Protein AF-A0A958YLU1-F1 (afdb_monomer_lite)

Foldseek 3Di:
DVVVVVVVVVVVVVPPPQPWDWDADDPPAPFHQKIWTWGWDCDPDPPFTKIKIKIACVVGPQQQQKKKKKWKFAFADPVVFVPGDTPDHIDIDID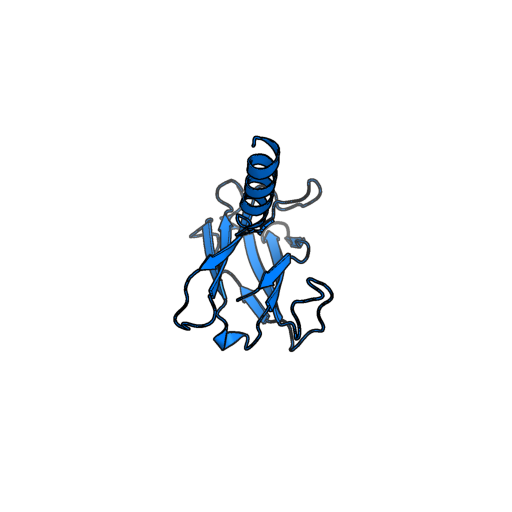PTSNVPNIDIDIGDCVVRVHFKIKMKMWMARNVVRGIDITDIGIDGRD

Structure (mmCIF, N/CA/C/O backbone):
data_AF-A0A958YLU1-F1
#
_entry.id   AF-A0A958YLU1-F1
#
loop_
_atom_site.group_PDB
_atom_site.id
_atom_site.type_symbol
_atom_site.label_atom_id
_atom_site.label_alt_id
_atom_site.label_comp_id
_atom_site.label_asym_id
_atom_site.label_entity_id
_atom_site.label_seq_id
_atom_site.pdbx_PDB_ins_code
_atom_site.Cartn_x
_atom_site.Cartn_y
_atom_site.Cartn_z
_atom_site.occupancy
_atom_site.B_iso_or_equiv
_atom_site.auth_seq_id
_atom_site.auth_comp_id
_atom_site.auth_asym_id
_atom_site.auth_atom_id
_atom_site.pdbx_PDB_model_num
ATOM 1 N N . MET A 1 1 ? 47.483 8.815 3.649 1.00 51.22 1 MET A N 1
ATOM 2 C CA . MET A 1 1 ? 46.650 7.652 3.250 1.00 51.22 1 MET A CA 1
ATOM 3 C C . MET A 1 1 ? 45.226 7.677 3.827 1.00 51.22 1 MET A C 1
ATOM 5 O O . MET A 1 1 ? 44.342 7.120 3.197 1.00 51.22 1 MET A O 1
ATOM 9 N N . ILE A 1 2 ? 44.956 8.412 4.916 1.00 52.53 2 ILE A N 1
ATOM 10 C CA . ILE A 1 2 ? 43.616 8.565 5.535 1.00 52.53 2 ILE A CA 1
ATOM 11 C C . ILE A 1 2 ? 42.549 9.236 4.640 1.00 52.53 2 ILE A C 1
ATOM 13 O O . ILE A 1 2 ? 41.385 8.853 4.686 1.00 52.53 2 ILE A O 1
ATOM 17 N N . LYS A 1 3 ? 42.924 10.175 3.756 1.00 46.56 3 LYS A N 1
ATOM 18 C CA . LYS A 1 3 ? 41.960 10.883 2.884 1.00 46.56 3 LYS A CA 1
ATOM 19 C C . LYS A 1 3 ? 41.276 9.992 1.833 1.00 46.56 3 LYS A C 1
ATOM 21 O O . LYS A 1 3 ? 40.173 10.309 1.411 1.00 46.56 3 LYS A O 1
ATOM 26 N N . LYS A 1 4 ? 41.904 8.881 1.422 1.00 50.41 4 LYS A N 1
ATOM 27 C CA . LYS A 1 4 ? 41.316 7.943 0.445 1.00 50.41 4 LYS A CA 1
ATOM 28 C C . LYS A 1 4 ? 40.305 6.982 1.087 1.00 50.41 4 LYS A C 1
ATOM 30 O O . LYS A 1 4 ? 39.404 6.518 0.402 1.00 50.41 4 LYS A O 1
ATOM 35 N N . LEU A 1 5 ? 40.422 6.736 2.396 1.00 52.97 5 LEU A N 1
ATOM 36 C CA . LEU A 1 5 ? 39.511 5.864 3.143 1.00 52.97 5 LEU A CA 1
ATOM 37 C C . LEU A 1 5 ? 38.150 6.539 3.390 1.00 52.97 5 LEU A C 1
ATOM 39 O O . LEU A 1 5 ? 37.112 5.893 3.309 1.00 52.97 5 LEU A O 1
ATOM 43 N N . LEU A 1 6 ? 38.153 7.860 3.605 1.00 53.16 6 LEU A N 1
ATOM 44 C CA . LEU A 1 6 ? 36.938 8.662 3.794 1.00 53.16 6 LEU A CA 1
ATOM 45 C C . LEU A 1 6 ? 36.055 8.715 2.537 1.00 53.16 6 LEU A C 1
ATOM 47 O O . LEU A 1 6 ? 34.835 8.740 2.647 1.00 53.16 6 LEU A O 1
ATOM 51 N N . PHE A 1 7 ? 36.656 8.669 1.344 1.00 52.72 7 PHE A N 1
ATOM 52 C CA . PHE A 1 7 ? 35.914 8.712 0.079 1.00 52.72 7 PHE A CA 1
ATOM 53 C C . PHE A 1 7 ? 35.180 7.393 -0.224 1.00 52.72 7 PHE A C 1
ATOM 55 O O . PHE A 1 7 ? 34.090 7.406 -0.786 1.00 52.72 7 PHE A O 1
ATOM 62 N N . LEU A 1 8 ? 35.737 6.253 0.203 1.00 54.19 8 LEU A N 1
ATOM 63 C CA . LEU A 1 8 ? 35.103 4.934 0.065 1.00 54.19 8 LEU A CA 1
ATOM 64 C C . LEU A 1 8 ? 33.916 4.742 1.022 1.00 54.19 8 LEU A C 1
ATOM 66 O O . LEU A 1 8 ? 32.954 4.061 0.676 1.00 54.19 8 LEU A O 1
ATOM 70 N N . LEU A 1 9 ? 33.947 5.386 2.192 1.00 52.59 9 LEU A N 1
ATOM 71 C CA . LEU A 1 9 ? 32.883 5.292 3.197 1.00 52.59 9 LEU A CA 1
ATOM 72 C C . LEU A 1 9 ? 31.621 6.079 2.795 1.00 52.59 9 LEU A C 1
ATOM 74 O O . LEU A 1 9 ? 30.510 5.630 3.060 1.00 52.59 9 LEU A O 1
ATOM 78 N N . VAL A 1 10 ? 31.779 7.200 2.081 1.00 55.44 10 VAL A N 1
ATOM 79 C CA . VAL A 1 10 ? 30.648 7.985 1.545 1.00 55.44 10 VAL A CA 1
ATOM 80 C C . VAL A 1 10 ? 29.950 7.252 0.395 1.00 55.44 10 VAL A C 1
ATOM 82 O O . VAL A 1 10 ? 28.728 7.280 0.305 1.00 55.44 10 VAL A O 1
ATOM 85 N N . ILE A 1 11 ? 30.702 6.536 -0.448 1.00 54.06 11 ILE A N 1
ATOM 86 C CA . ILE A 1 11 ? 30.127 5.767 -1.561 1.00 54.06 11 ILE A CA 1
ATOM 87 C C . ILE A 1 11 ? 29.330 4.563 -1.034 1.00 54.06 11 ILE A C 1
ATOM 89 O O . ILE A 1 11 ? 28.267 4.269 -1.568 1.00 54.06 11 ILE A O 1
ATOM 93 N N . ALA A 1 12 ? 29.776 3.911 0.046 1.00 50.69 12 ALA A N 1
ATOM 94 C CA . ALA A 1 12 ? 29.062 2.777 0.641 1.00 50.69 12 ALA A CA 1
ATOM 95 C C . ALA A 1 12 ? 27.719 3.164 1.297 1.00 50.69 12 ALA A C 1
ATOM 97 O O . ALA A 1 12 ? 26.786 2.365 1.276 1.00 50.69 12 ALA A O 1
ATOM 98 N N . PHE A 1 13 ? 27.582 4.389 1.821 1.00 47.97 13 PHE A N 1
ATOM 99 C CA . PHE A 1 13 ? 26.335 4.856 2.448 1.00 47.97 13 PHE A CA 1
ATOM 100 C C . PHE A 1 13 ? 25.243 5.242 1.429 1.00 47.97 13 PHE A C 1
ATOM 102 O O . PHE A 1 13 ? 24.081 5.400 1.794 1.00 47.97 13 PHE A O 1
ATOM 109 N N . CYS A 1 14 ? 25.590 5.366 0.143 1.00 44.16 14 CYS A N 1
ATOM 110 C CA . CYS A 1 14 ? 24.637 5.682 -0.926 1.00 44.16 14 CYS A CA 1
ATOM 111 C C . CYS A 1 14 ? 23.946 4.451 -1.542 1.00 44.16 14 CYS A C 1
ATOM 113 O O . CYS A 1 14 ? 23.018 4.636 -2.324 1.00 44.16 14 CYS A O 1
ATOM 115 N N . TYR A 1 15 ? 24.364 3.221 -1.211 1.00 40.38 15 TYR A N 1
ATOM 116 C CA . TYR A 1 15 ? 23.828 1.992 -1.825 1.00 40.38 15 TYR A CA 1
ATOM 117 C C . TYR A 1 15 ? 22.914 1.154 -0.913 1.00 40.38 15 TYR A C 1
ATOM 119 O O . TYR A 1 15 ? 22.416 0.120 -1.348 1.00 40.38 15 TYR A O 1
ATOM 127 N N . SER A 1 16 ? 22.644 1.578 0.326 1.00 37.16 16 SER A N 1
ATOM 128 C CA . SER A 1 16 ? 21.757 0.862 1.264 1.00 37.16 16 SER A CA 1
ATOM 129 C C . SER A 1 16 ? 20.340 1.442 1.337 1.00 37.16 16 SER A C 1
ATOM 131 O O . SER A 1 16 ? 19.713 1.448 2.392 1.00 37.16 16 SER A O 1
ATOM 133 N N . SER A 1 17 ? 19.821 1.942 0.219 1.00 39.62 17 SER A N 1
ATOM 134 C CA . SER A 1 17 ? 18.449 2.430 0.074 1.00 39.62 17 SER A CA 1
ATOM 135 C C . SER A 1 17 ? 17.589 1.423 -0.694 1.00 39.62 17 SER A C 1
ATOM 137 O O . SER A 1 17 ? 16.978 1.748 -1.709 1.00 39.62 17 SER A O 1
ATOM 139 N N . ALA A 1 18 ? 17.465 0.201 -0.166 1.00 41.38 18 ALA A N 1
ATOM 140 C CA . ALA A 1 18 ? 16.221 -0.547 -0.347 1.00 41.38 18 ALA A CA 1
ATOM 141 C C . ALA A 1 18 ? 15.147 0.205 0.460 1.00 41.38 18 ALA A C 1
ATOM 143 O O . ALA A 1 18 ? 14.865 -0.122 1.609 1.00 41.38 18 ALA A O 1
ATOM 144 N N . LEU A 1 19 ? 14.692 1.336 -0.090 1.00 54.94 19 LEU A N 1
ATOM 145 C CA . LEU A 1 19 ? 13.805 2.299 0.557 1.00 54.94 19 LEU A CA 1
ATOM 146 C C . LEU A 1 19 ? 12.425 1.674 0.684 1.00 54.94 19 LEU A C 1
ATOM 148 O O . LEU A 1 19 ? 11.563 1.860 -0.174 1.00 54.94 19 LEU A O 1
ATOM 152 N N . SER A 1 20 ? 12.237 0.931 1.766 1.00 60.53 20 SER A N 1
ATOM 153 C CA . SER A 1 20 ? 10.905 0.603 2.227 1.00 60.53 20 SER A CA 1
ATOM 154 C C . SER A 1 20 ? 10.183 1.904 2.565 1.00 60.53 20 SER A C 1
ATOM 156 O O . SER A 1 20 ? 10.693 2.722 3.336 1.00 60.53 20 SER A O 1
ATOM 158 N N . GLN A 1 21 ? 9.045 2.152 1.920 1.00 76.06 21 GLN A N 1
ATOM 159 C CA . GLN A 1 21 ? 8.269 3.376 2.124 1.00 76.06 21 GLN A CA 1
ATOM 160 C C . GLN A 1 21 ? 7.177 3.104 3.143 1.00 76.06 21 GLN A C 1
ATOM 162 O O . GLN A 1 21 ? 6.152 2.510 2.810 1.00 76.06 21 GLN A O 1
ATOM 167 N N . THR A 1 22 ? 7.420 3.534 4.379 1.00 87.12 22 THR A N 1
ATOM 168 C CA . THR A 1 22 ? 6.464 3.416 5.477 1.00 87.12 22 THR A CA 1
ATOM 169 C C . THR A 1 22 ? 5.511 4.611 5.487 1.00 87.12 22 THR A C 1
ATOM 171 O O . THR A 1 22 ? 5.940 5.761 5.552 1.00 87.12 22 THR A O 1
ATOM 174 N N . VAL A 1 23 ? 4.211 4.336 5.477 1.00 89.69 23 VAL A N 1
ATOM 175 C CA . VAL A 1 23 ? 3.133 5.316 5.618 1.00 89.69 23 VAL A CA 1
ATOM 176 C C . VAL A 1 23 ? 2.442 5.096 6.958 1.00 89.69 23 VAL A C 1
ATOM 178 O O . VAL A 1 23 ? 1.992 3.990 7.265 1.00 89.69 23 VAL A O 1
ATOM 181 N N . THR A 1 24 ? 2.325 6.169 7.733 1.00 88.62 24 THR A N 1
ATOM 182 C CA . THR A 1 24 ? 1.606 6.221 9.013 1.00 88.62 24 THR A CA 1
ATOM 183 C C . THR A 1 24 ? 0.524 7.302 8.958 1.00 88.62 24 THR A C 1
ATOM 185 O O . THR A 1 24 ? 0.676 8.253 8.189 1.00 88.62 24 THR A O 1
ATOM 188 N N . PRO A 1 25 ? -0.547 7.205 9.763 1.00 87.75 25 PRO A N 1
ATOM 189 C CA . PRO A 1 25 ? -1.602 8.214 9.793 1.00 87.75 25 PRO A CA 1
ATOM 190 C C . PRO A 1 25 ? -1.085 9.594 10.199 1.00 87.75 25 PRO A C 1
ATOM 192 O O . PRO A 1 25 ? -0.221 9.730 11.069 1.00 87.75 25 PRO A O 1
ATOM 195 N N . ASN A 1 26 ? -1.692 10.630 9.629 1.00 88.25 26 ASN A N 1
ATOM 196 C CA . ASN A 1 26 ? -1.565 11.995 10.115 1.00 88.25 26 ASN A CA 1
ATOM 197 C C . ASN A 1 26 ? -2.385 12.174 11.394 1.00 88.25 26 ASN A C 1
ATOM 199 O O . ASN A 1 26 ? -3.423 11.547 11.576 1.00 88.25 26 ASN A O 1
ATOM 203 N N . LYS A 1 27 ? -1.992 13.111 12.264 1.00 84.62 27 LYS A N 1
ATOM 204 C CA . LYS A 1 27 ? -2.699 13.379 13.534 1.00 84.62 27 LYS A CA 1
ATOM 205 C C . LYS A 1 27 ? -4.191 13.719 13.362 1.00 84.62 27 LYS A C 1
ATOM 207 O O . LYS A 1 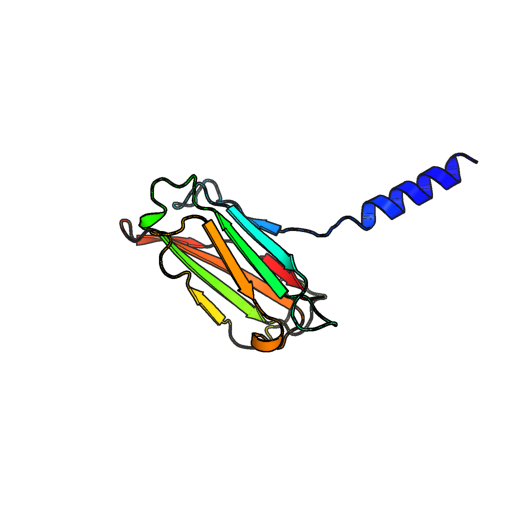27 ? -4.975 13.486 14.275 1.00 84.62 27 LYS A O 1
ATOM 212 N N . ASN A 1 28 ? -4.563 14.283 12.213 1.00 87.00 28 ASN A N 1
ATOM 213 C CA . ASN A 1 28 ? -5.934 14.701 11.910 1.00 87.00 28 ASN A CA 1
ATOM 214 C C . ASN A 1 28 ? -6.766 13.609 11.219 1.00 87.00 28 ASN A C 1
ATOM 216 O O . ASN A 1 28 ? -7.956 13.815 10.991 1.00 87.00 28 ASN A O 1
ATOM 220 N N . ASP A 1 29 ? -6.164 12.467 10.883 1.00 90.88 29 ASP A N 1
ATOM 221 C CA . ASP A 1 29 ? -6.886 11.357 10.274 1.00 90.88 29 ASP A CA 1
ATOM 222 C C . ASP A 1 29 ? -7.838 10.729 11.297 1.00 90.88 29 ASP A C 1
ATOM 224 O O . ASP A 1 29 ? -7.536 10.620 12.485 1.00 90.88 29 ASP A O 1
ATOM 228 N N . CYS A 1 30 ? -9.010 10.285 10.866 1.00 90.88 30 CYS A N 1
ATOM 229 C CA . CYS A 1 30 ? -9.928 9.617 11.785 1.00 90.88 30 CYS A CA 1
ATOM 230 C C . CYS A 1 30 ? -9.608 8.136 11.988 1.00 90.88 30 CYS A C 1
ATOM 232 O O . CYS A 1 30 ? -9.966 7.563 13.019 1.00 90.88 30 CYS A O 1
ATOM 234 N N . VAL A 1 31 ? -8.934 7.505 11.026 1.00 92.00 31 VAL A N 1
ATOM 235 C CA . VAL A 1 31 ? -8.378 6.168 11.199 1.00 92.00 31 VAL A CA 1
ATOM 236 C C . VAL A 1 31 ? -6.923 6.316 11.628 1.00 92.00 31 VAL A C 1
ATOM 238 O O . VAL A 1 31 ? -6.079 6.754 10.858 1.00 92.00 31 VAL A O 1
ATOM 241 N N . GLN A 1 32 ? -6.643 5.959 12.877 1.00 93.56 32 GLN A N 1
ATOM 242 C CA . GLN A 1 32 ? -5.314 6.035 13.489 1.00 93.56 32 GLN A CA 1
ATOM 243 C C . GLN A 1 32 ? -4.672 4.645 13.610 1.00 93.56 32 GLN A C 1
ATOM 245 O O . GLN A 1 32 ? -5.302 3.637 13.302 1.00 93.56 32 GLN A O 1
ATOM 250 N N . ASN A 1 33 ? -3.437 4.578 14.108 1.00 93.31 33 ASN A N 1
ATOM 251 C CA . ASN A 1 33 ? -2.760 3.332 14.498 1.00 93.31 33 ASN A CA 1
ATOM 252 C C . ASN A 1 33 ? -2.693 2.260 13.398 1.00 93.31 33 ASN A C 1
ATOM 254 O O . ASN A 1 33 ? -2.999 1.093 13.648 1.00 93.31 33 ASN A O 1
ATOM 258 N N . PHE A 1 34 ? -2.294 2.658 12.194 1.00 94.38 34 PHE A N 1
ATOM 259 C CA . PHE A 1 34 ? -1.970 1.730 11.119 1.00 94.38 34 PHE A CA 1
ATOM 260 C C . PHE A 1 34 ? -0.582 2.020 10.559 1.00 94.38 34 PHE A C 1
ATOM 262 O O . PHE A 1 34 ? -0.086 3.145 10.660 1.00 94.38 34 PHE A O 1
ATOM 269 N N . THR A 1 35 ? 0.001 1.013 9.924 1.00 96.06 35 THR A N 1
ATOM 270 C CA . THR A 1 35 ? 1.234 1.142 9.153 1.00 96.06 35 THR A CA 1
ATOM 271 C C . THR A 1 35 ? 1.029 0.484 7.799 1.00 96.06 35 THR A C 1
ATOM 273 O O . THR A 1 35 ? 0.497 -0.622 7.721 1.00 96.06 35 THR A O 1
ATOM 276 N N . LEU A 1 36 ? 1.447 1.156 6.730 1.00 96.19 36 LEU A N 1
ATOM 277 C CA . LEU A 1 36 ? 1.545 0.568 5.395 1.00 96.19 36 LEU A CA 1
ATOM 278 C C . LEU A 1 36 ? 2.993 0.647 4.940 1.00 96.19 36 LEU A C 1
ATOM 280 O O . LEU A 1 36 ? 3.657 1.643 5.207 1.00 96.19 36 LEU A O 1
ATOM 284 N N . GLU A 1 37 ? 3.481 -0.368 4.247 1.00 95.81 37 GLU A N 1
ATOM 285 C CA . GLU A 1 37 ? 4.880 -0.426 3.840 1.00 95.81 37 GLU A CA 1
ATOM 286 C C . GLU A 1 37 ? 5.018 -1.083 2.472 1.00 95.81 37 GLU A C 1
ATOM 288 O O . GLU A 1 37 ? 4.583 -2.216 2.281 1.00 95.81 37 GLU A O 1
ATOM 293 N N . ALA A 1 38 ? 5.620 -0.374 1.515 1.00 94.56 38 ALA A N 1
ATOM 294 C CA . ALA A 1 38 ? 5.946 -0.943 0.212 1.00 94.56 38 ALA A CA 1
ATOM 295 C C . ALA A 1 38 ? 7.388 -1.448 0.186 1.00 94.56 38 ALA A C 1
ATOM 297 O O . ALA A 1 38 ? 8.314 -0.689 0.466 1.00 94.56 38 ALA A O 1
ATOM 298 N N . SER A 1 39 ? 7.568 -2.699 -0.229 1.00 92.62 39 SER A N 1
ATOM 299 C CA . SER A 1 39 ? 8.870 -3.344 -0.400 1.00 92.62 39 SER A CA 1
ATOM 300 C C . SER A 1 39 ? 8.952 -4.079 -1.738 1.00 92.62 39 SER A C 1
ATOM 302 O O . SER A 1 39 ? 7.934 -4.386 -2.364 1.00 92.62 39 SER A O 1
ATOM 304 N N . LEU A 1 40 ? 10.178 -4.346 -2.185 1.00 91.25 40 LEU A N 1
ATOM 305 C CA . LEU A 1 40 ? 10.448 -5.160 -3.366 1.00 91.25 40 LEU A CA 1
ATOM 306 C C . LEU A 1 40 ? 10.790 -6.584 -2.948 1.00 91.25 40 LEU A C 1
ATOM 308 O O . LEU A 1 40 ? 11.582 -6.795 -2.032 1.00 91.25 40 LEU A O 1
ATOM 312 N N . THR A 1 41 ? 10.230 -7.554 -3.660 1.00 88.69 41 THR A N 1
ATOM 313 C CA . THR A 1 41 ? 10.588 -8.966 -3.523 1.00 88.69 41 THR A CA 1
ATOM 314 C C . THR A 1 41 ? 10.944 -9.557 -4.879 1.00 88.69 41 THR A C 1
ATOM 316 O O . THR A 1 41 ? 10.560 -9.031 -5.925 1.00 88.69 41 THR A O 1
ATOM 319 N N . SER A 1 42 ? 11.682 -10.663 -4.881 1.00 85.12 42 SER A N 1
ATOM 320 C CA . SER A 1 42 ? 11.900 -11.434 -6.103 1.00 85.12 42 SER A CA 1
ATOM 321 C C . SER A 1 42 ? 10.567 -12.011 -6.584 1.00 85.12 42 SER A C 1
ATOM 323 O O . SER A 1 42 ? 9.883 -12.695 -5.824 1.00 85.12 42 SER A O 1
ATOM 325 N N . GLY A 1 43 ? 10.201 -11.708 -7.828 1.00 75.69 43 GLY A N 1
ATOM 326 C CA . GLY A 1 43 ? 9.034 -12.281 -8.495 1.00 75.69 43 GLY A CA 1
ATOM 327 C C . GLY A 1 43 ? 9.411 -13.435 -9.423 1.00 75.69 43 GLY A C 1
ATOM 328 O O . GLY A 1 43 ? 10.581 -13.806 -9.540 1.00 75.69 43 GLY A O 1
ATOM 329 N N . ASP A 1 44 ? 8.421 -13.957 -10.144 1.00 76.38 44 ASP A N 1
ATOM 330 C CA . ASP A 1 44 ? 8.627 -15.014 -11.149 1.00 76.38 44 ASP A CA 1
ATOM 331 C C . ASP A 1 44 ? 9.405 -14.512 -12.379 1.00 76.38 44 ASP A C 1
ATOM 333 O O . ASP A 1 44 ? 9.978 -15.292 -13.144 1.00 76.38 44 ASP A O 1
ATOM 337 N N . ASN A 1 45 ? 9.443 -13.192 -12.590 1.00 74.12 45 ASN A N 1
ATOM 338 C CA . ASN A 1 45 ? 10.208 -12.583 -13.666 1.00 74.12 45 ASN A CA 1
ATOM 339 C C . ASN A 1 45 ? 11.668 -12.351 -13.231 1.00 74.12 45 ASN A C 1
ATOM 341 O O . ASN A 1 45 ? 11.921 -11.591 -12.302 1.00 74.12 45 ASN A O 1
ATOM 345 N N . PRO A 1 46 ? 12.669 -12.892 -13.944 1.00 74.12 46 PRO A N 1
ATOM 346 C CA . PRO A 1 46 ? 14.072 -12.731 -13.561 1.00 74.12 46 PRO A CA 1
ATOM 347 C C . PRO A 1 46 ? 14.621 -11.310 -13.778 1.00 74.12 46 PRO A C 1
ATOM 349 O O . PRO A 1 46 ? 15.754 -11.029 -13.395 1.00 74.12 46 PRO A O 1
ATOM 352 N N . ARG A 1 47 ? 13.875 -10.423 -14.453 1.00 78.12 47 ARG A N 1
ATOM 353 C CA . ARG A 1 47 ? 14.322 -9.066 -14.812 1.00 78.12 47 ARG A CA 1
ATOM 354 C C . ARG A 1 47 ? 13.695 -7.960 -13.969 1.00 78.12 47 ARG A C 1
ATOM 356 O O . ARG A 1 47 ? 14.176 -6.834 -14.043 1.00 78.12 47 ARG A O 1
ATOM 363 N N . VAL A 1 48 ? 12.611 -8.249 -13.256 1.00 82.75 48 VAL A N 1
ATOM 364 C CA . VAL A 1 48 ? 11.846 -7.276 -12.465 1.00 82.75 48 VAL A CA 1
ATOM 365 C C . VAL A 1 48 ? 11.285 -7.968 -11.231 1.00 82.75 48 VAL A C 1
ATOM 367 O O . VAL A 1 48 ? 10.869 -9.120 -11.314 1.00 82.75 48 VAL A O 1
ATOM 370 N N . GLY A 1 49 ? 11.294 -7.276 -10.094 1.00 86.38 49 GLY A N 1
ATOM 371 C CA . GLY A 1 49 ? 10.697 -7.795 -8.867 1.00 86.38 49 GLY A CA 1
ATOM 372 C C . GLY A 1 49 ? 9.172 -7.717 -8.885 1.00 86.38 49 GLY A C 1
ATOM 373 O O . GLY A 1 49 ? 8.574 -7.201 -9.829 1.00 86.38 49 GLY A O 1
ATOM 374 N N . ASP A 1 50 ? 8.565 -8.177 -7.796 1.00 90.94 50 ASP A N 1
ATOM 375 C CA . ASP A 1 50 ? 7.188 -7.856 -7.430 1.00 90.94 50 ASP A CA 1
ATOM 376 C C . ASP A 1 50 ? 7.189 -6.809 -6.312 1.00 90.94 50 ASP A C 1
ATOM 378 O O . ASP A 1 50 ? 8.123 -6.732 -5.509 1.00 90.94 50 ASP A O 1
ATOM 382 N N . ILE A 1 51 ? 6.129 -6.003 -6.246 1.00 93.06 51 ILE A N 1
ATOM 383 C CA . ILE A 1 51 ? 5.946 -5.024 -5.172 1.00 93.06 51 ILE A CA 1
ATOM 384 C C . ILE A 1 51 ? 4.999 -5.625 -4.138 1.00 93.06 51 ILE A C 1
ATOM 386 O O . ILE A 1 51 ? 3.890 -6.048 -4.465 1.00 93.06 51 ILE A O 1
ATOM 390 N N . LEU A 1 52 ? 5.422 -5.639 -2.879 1.00 94.19 52 LEU A N 1
ATOM 391 C CA . LEU A 1 52 ? 4.605 -6.043 -1.743 1.00 94.19 52 LEU A CA 1
ATOM 392 C C . LEU A 1 52 ? 4.207 -4.798 -0.960 1.00 94.19 52 LEU A C 1
ATOM 394 O O . LEU A 1 52 ? 5.078 -4.102 -0.445 1.00 94.19 52 LEU A O 1
ATOM 398 N N . ILE A 1 53 ? 2.906 -4.532 -0.853 1.00 95.44 53 ILE A N 1
ATOM 399 C CA . ILE A 1 53 ? 2.381 -3.514 0.059 1.00 95.44 53 ILE A CA 1
ATOM 400 C C . ILE A 1 53 ? 1.858 -4.223 1.305 1.00 95.44 53 ILE A C 1
ATOM 402 O O . ILE A 1 53 ? 0.747 -4.761 1.314 1.00 95.44 53 ILE A O 1
ATOM 406 N N . SER A 1 54 ? 2.681 -4.246 2.345 1.00 95.62 54 SER A N 1
ATOM 407 C CA . SER A 1 54 ? 2.325 -4.754 3.664 1.00 95.62 54 SER A CA 1
ATOM 408 C C . SER A 1 54 ? 1.414 -3.761 4.377 1.00 95.62 54 SER A C 1
ATOM 410 O O . SER A 1 54 ? 1.596 -2.547 4.268 1.00 95.62 54 SER A O 1
ATOM 412 N N . TYR A 1 55 ? 0.438 -4.267 5.119 1.00 95.69 55 TYR A N 1
ATOM 413 C CA . TYR A 1 55 ? -0.441 -3.466 5.959 1.00 95.69 55 TYR A CA 1
ATOM 414 C C . TYR A 1 55 ? -0.538 -4.068 7.359 1.00 95.69 55 TYR A C 1
ATOM 416 O O . TYR A 1 55 ? -0.591 -5.287 7.513 1.00 95.69 55 TYR A O 1
ATOM 424 N N . ASP A 1 56 ? -0.577 -3.204 8.371 1.00 95.44 56 ASP A N 1
ATOM 425 C CA . ASP A 1 56 ? -0.712 -3.576 9.777 1.00 95.44 56 ASP A CA 1
ATOM 426 C C . ASP A 1 56 ? -1.681 -2.625 10.494 1.00 95.44 56 ASP A C 1
ATOM 428 O O . ASP A 1 56 ? -1.423 -1.428 10.633 1.00 95.44 56 ASP A O 1
ATOM 432 N N . PHE A 1 57 ? -2.803 -3.181 10.945 1.00 95.00 57 PHE A N 1
ATOM 433 C CA . PHE A 1 57 ? -3.841 -2.544 11.755 1.00 95.00 57 PHE A CA 1
ATOM 434 C C . PHE A 1 57 ? -3.960 -3.181 13.146 1.00 95.00 57 PHE A C 1
ATOM 436 O O . PHE A 1 57 ? -4.926 -2.901 13.852 1.00 95.00 57 PHE A O 1
ATOM 443 N N . SER A 1 58 ? -3.001 -4.004 13.577 1.00 93.38 58 SER A N 1
ATOM 444 C CA . SER A 1 58 ? -3.051 -4.735 14.856 1.00 93.38 58 SER A CA 1
ATOM 445 C C . SER A 1 58 ? -3.189 -3.829 16.084 1.00 93.38 58 SER A C 1
ATOM 447 O O . SER A 1 58 ? -3.727 -4.221 17.119 1.00 93.38 58 SER A O 1
ATOM 449 N N . LYS A 1 59 ? -2.747 -2.571 15.967 1.00 93.00 59 LYS A N 1
ATOM 450 C CA . LYS A 1 59 ? -2.868 -1.541 17.011 1.00 93.00 59 LYS A CA 1
ATOM 451 C C . LYS A 1 59 ? -4.139 -0.692 16.896 1.00 93.00 59 LYS A C 1
ATOM 453 O O . LYS A 1 59 ? -4.363 0.195 17.724 1.00 93.00 59 LYS A O 1
ATOM 458 N N . ASN A 1 60 ? -4.977 -0.924 15.888 1.00 91.31 60 ASN A N 1
ATOM 459 C CA . ASN A 1 60 ? -6.234 -0.215 15.696 1.00 91.31 60 ASN A CA 1
ATOM 460 C C . ASN A 1 60 ? -7.390 -0.994 16.342 1.00 91.31 60 ASN A C 1
ATOM 462 O O . ASN A 1 60 ? -7.789 -2.058 15.876 1.00 91.31 60 ASN A O 1
ATOM 466 N N . SER A 1 61 ? -7.996 -0.424 17.385 1.00 89.38 61 SER A N 1
ATOM 467 C CA . SER A 1 61 ? -9.115 -1.043 18.115 1.00 89.38 61 SER A CA 1
ATOM 468 C C . SER A 1 61 ? -10.364 -1.297 17.260 1.00 89.38 61 SER A C 1
ATOM 470 O O . SER A 1 61 ? -11.198 -2.126 17.617 1.00 89.38 61 SER A O 1
ATOM 472 N N . ASN A 1 62 ? -10.488 -0.616 16.120 1.00 89.19 62 ASN A N 1
ATOM 473 C CA . ASN A 1 62 ? -11.593 -0.738 15.179 1.00 89.19 62 ASN A CA 1
ATOM 474 C C . ASN A 1 62 ? -11.220 -1.508 13.907 1.00 89.19 62 ASN A C 1
ATOM 476 O O . ASN A 1 62 ? -12.032 -1.511 12.983 1.00 89.19 62 ASN A O 1
ATOM 480 N N . ALA A 1 63 ? -10.051 -2.166 13.843 1.00 89.69 63 ALA A N 1
ATOM 481 C CA . ALA A 1 63 ? -9.537 -2.839 12.641 1.00 89.69 63 ALA A CA 1
ATOM 482 C C . ALA A 1 63 ? -10.589 -3.705 11.929 1.00 89.69 63 ALA A C 1
ATOM 484 O O . ALA A 1 63 ? -10.724 -3.657 10.708 1.00 89.69 63 ALA A O 1
ATOM 485 N N . LYS A 1 64 ? -11.422 -4.417 12.698 1.00 89.56 64 LYS A N 1
ATOM 486 C CA . LYS A 1 64 ? -12.462 -5.302 12.157 1.00 89.56 64 LYS A CA 1
ATOM 487 C C . LYS A 1 64 ? -13.562 -4.603 11.363 1.00 89.56 64 LYS A C 1
ATOM 489 O O . LYS A 1 64 ? -14.244 -5.248 10.574 1.00 89.56 64 LYS A O 1
ATOM 494 N N . ASN A 1 65 ? -13.728 -3.305 11.570 1.00 91.50 65 ASN A N 1
ATOM 495 C CA . ASN A 1 65 ? -14.722 -2.477 10.898 1.00 91.50 65 ASN A CA 1
ATOM 496 C C . ASN A 1 65 ? -14.105 -1.634 9.780 1.00 91.50 65 ASN A C 1
ATOM 498 O O . ASN A 1 65 ? -14.787 -0.780 9.216 1.00 91.50 65 ASN A O 1
ATOM 502 N N . LEU A 1 66 ? -12.819 -1.828 9.481 1.00 93.06 66 LEU A N 1
ATOM 503 C CA . LEU A 1 66 ? -12.126 -1.082 8.446 1.00 93.06 66 LEU A CA 1
ATOM 504 C C . LEU A 1 66 ? -12.187 -1.815 7.107 1.00 93.06 66 LEU A C 1
ATOM 506 O O . LEU A 1 66 ? -12.051 -3.036 7.016 1.00 93.06 66 LEU A O 1
ATOM 510 N N . VAL A 1 67 ? -12.336 -1.034 6.046 1.00 94.00 67 VAL A N 1
ATOM 511 C CA . VAL A 1 67 ? -12.156 -1.473 4.666 1.00 94.00 67 VAL A CA 1
ATOM 512 C C . VAL A 1 67 ? -10.950 -0.745 4.098 1.00 94.00 67 VAL A C 1
ATOM 514 O O . VAL A 1 67 ? -10.961 0.479 4.000 1.00 94.00 67 VAL A O 1
ATOM 517 N N . LEU A 1 68 ? -9.935 -1.506 3.693 1.00 95.69 68 LEU A N 1
ATOM 518 C CA . LEU A 1 68 ? -8.745 -1.001 3.016 1.00 95.69 68 LEU A CA 1
ATOM 519 C C . LEU A 1 68 ? -8.855 -1.241 1.509 1.00 95.69 68 LEU A C 1
ATOM 521 O O . LEU A 1 68 ? -9.157 -2.343 1.051 1.00 95.69 68 LEU A O 1
ATOM 525 N N . THR A 1 69 ? -8.610 -0.194 0.729 1.00 97.06 69 THR A N 1
ATOM 526 C CA . THR A 1 69 ? -8.477 -0.264 -0.727 1.00 97.06 69 THR A CA 1
ATOM 527 C C . THR A 1 69 ? -7.209 0.456 -1.154 1.00 97.06 69 THR A C 1
ATOM 529 O O . THR A 1 69 ? -7.045 1.636 -0.859 1.00 97.06 69 THR A O 1
ATOM 532 N N . PHE A 1 70 ? -6.342 -0.228 -1.891 1.00 97.44 70 PHE A N 1
ATOM 533 C CA . PHE A 1 70 ? -5.214 0.396 -2.567 1.00 97.44 70 PHE A CA 1
ATOM 534 C C . PHE A 1 70 ? -5.639 0.871 -3.950 1.00 97.44 70 PHE A C 1
ATOM 536 O O . PHE A 1 70 ? -6.199 0.104 -4.733 1.00 97.44 70 PHE A O 1
ATOM 543 N N . GLU A 1 71 ? -5.367 2.132 -4.260 1.00 97.88 71 GLU A N 1
ATOM 544 C CA . GLU A 1 71 ? -5.474 2.680 -5.607 1.00 97.88 71 GLU A CA 1
ATOM 545 C C . GLU A 1 71 ? -4.069 2.752 -6.201 1.00 97.88 71 GLU A C 1
ATOM 547 O O . GLU A 1 71 ? -3.193 3.409 -5.642 1.00 97.88 71 GLU A O 1
ATOM 552 N N . VAL A 1 72 ? -3.849 2.057 -7.315 1.00 97.44 72 VAL A N 1
ATOM 553 C CA . VAL A 1 72 ? -2.543 1.906 -7.961 1.00 97.44 72 VAL A CA 1
ATOM 554 C C . VAL A 1 72 ? -2.617 2.476 -9.368 1.00 97.44 72 VAL A C 1
ATOM 556 O O . VAL A 1 72 ? -3.403 2.017 -10.192 1.00 97.44 72 VAL A O 1
ATOM 559 N N . GLN A 1 73 ? -1.769 3.455 -9.657 1.00 97.00 73 GLN A N 1
ATOM 560 C CA . GLN A 1 73 ? -1.694 4.150 -10.934 1.00 97.00 73 GLN A CA 1
ATOM 561 C C . GLN A 1 73 ? -0.379 3.798 -11.649 1.00 97.00 73 GLN A C 1
ATOM 563 O O . GLN A 1 73 ? 0.683 4.291 -11.255 1.00 97.00 73 GLN A O 1
ATOM 568 N N . PRO A 1 74 ? -0.427 2.990 -12.725 1.00 96.06 74 PRO A N 1
ATOM 569 C CA . PRO A 1 74 ? 0.723 2.727 -13.586 1.00 96.06 74 PRO A CA 1
ATOM 570 C C . PRO A 1 74 ? 1.278 3.996 -14.231 1.00 96.06 74 PRO A C 1
ATOM 572 O O . PRO A 1 74 ? 0.509 4.841 -14.707 1.00 96.06 74 PRO A O 1
ATOM 575 N N . LEU A 1 75 ? 2.606 4.107 -14.299 1.00 94.88 75 LEU A N 1
ATOM 576 C CA . LEU A 1 75 ? 3.321 5.256 -14.860 1.00 94.88 75 LEU A CA 1
ATOM 577 C C . LEU A 1 75 ? 4.143 4.854 -16.095 1.00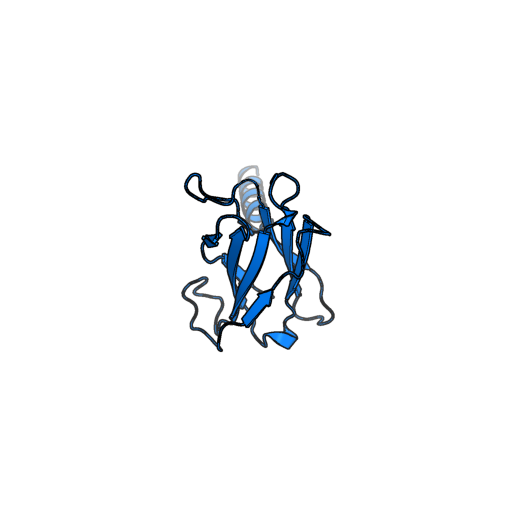 94.88 75 LEU A C 1
ATOM 579 O O . LEU A 1 75 ? 4.622 3.726 -16.216 1.00 94.88 75 LEU A O 1
ATOM 583 N N . ASN A 1 76 ? 4.304 5.784 -17.040 1.00 89.38 76 ASN A N 1
ATOM 584 C CA . ASN A 1 76 ? 5.088 5.560 -18.262 1.00 89.38 76 ASN A CA 1
ATOM 585 C C . ASN A 1 76 ? 6.600 5.661 -18.038 1.00 89.38 76 ASN A C 1
ATOM 587 O O . ASN A 1 76 ? 7.369 5.021 -18.752 1.00 89.38 76 ASN A O 1
ATOM 591 N N . SER A 1 77 ? 7.026 6.490 -17.086 1.00 85.88 77 SER A N 1
ATOM 592 C CA . SER A 1 77 ? 8.434 6.728 -16.781 1.00 85.88 77 SER A CA 1
ATOM 593 C C . SER A 1 77 ? 8.622 6.942 -15.289 1.00 85.88 77 SER A C 1
ATOM 595 O O . SER A 1 77 ? 7.803 7.592 -14.642 1.00 85.88 77 SER A O 1
ATOM 597 N N . CYS A 1 78 ? 9.726 6.409 -14.778 1.00 87.44 78 CYS A N 1
ATOM 598 C CA . CYS A 1 78 ? 10.069 6.417 -13.361 1.00 87.44 78 CYS A CA 1
ATOM 599 C C . CYS A 1 78 ? 10.855 7.669 -12.959 1.00 87.44 78 CYS A C 1
ATOM 601 O O . CYS A 1 78 ? 10.917 8.000 -11.782 1.00 87.44 78 CYS A O 1
ATOM 603 N N . TRP A 1 79 ? 11.422 8.394 -13.931 1.00 82.88 79 TRP A N 1
ATOM 604 C CA . TRP A 1 79 ? 12.292 9.550 -13.679 1.00 82.88 79 TRP A CA 1
ATOM 605 C C . TRP A 1 79 ? 11.589 10.736 -13.023 1.00 82.88 79 TRP A C 1
ATOM 607 O O . TRP A 1 79 ? 12.236 11.495 -12.313 1.00 82.88 79 TRP A O 1
ATOM 617 N N . ASN A 1 80 ? 10.277 10.870 -13.218 1.00 84.50 80 ASN A N 1
ATOM 618 C CA . ASN A 1 80 ? 9.500 11.961 -12.628 1.00 84.50 80 ASN A CA 1
ATOM 619 C C . ASN A 1 80 ? 8.786 11.546 -11.332 1.00 84.50 80 ASN A C 1
ATOM 621 O O . ASN A 1 80 ? 7.941 12.292 -10.850 1.00 84.50 80 ASN A O 1
ATOM 625 N N . GLY A 1 81 ? 9.072 10.360 -10.778 1.00 88.56 81 GLY A N 1
ATOM 626 C CA . GLY A 1 81 ? 8.461 9.900 -9.529 1.00 88.56 81 GLY A CA 1
ATOM 627 C C . GLY A 1 81 ? 6.929 10.000 -9.546 1.00 88.56 81 GLY A C 1
ATOM 628 O O . GLY A 1 81 ? 6.267 9.468 -10.440 1.00 88.56 81 GLY A O 1
ATOM 629 N N . LEU A 1 82 ? 6.366 10.727 -8.575 1.00 90.44 82 LEU A N 1
ATOM 630 C CA . LEU A 1 82 ? 4.921 10.973 -8.442 1.00 90.44 82 LEU A CA 1
ATOM 631 C C . LEU A 1 82 ? 4.302 11.754 -9.618 1.00 90.44 82 LEU A C 1
ATOM 633 O O . LEU A 1 82 ? 3.118 11.557 -9.929 1.00 90.44 82 LEU A O 1
ATOM 637 N N . ASP A 1 83 ? 5.108 12.568 -10.301 1.00 90.25 83 ASP A N 1
ATOM 638 C CA . ASP A 1 83 ? 4.726 13.398 -11.451 1.00 90.25 83 ASP A CA 1
ATOM 639 C C . ASP A 1 83 ? 4.888 12.661 -12.792 1.00 90.25 83 ASP A C 1
ATOM 641 O O . ASP A 1 83 ? 4.758 13.239 -13.876 1.00 90.25 83 ASP A O 1
ATOM 645 N N . GLY A 1 84 ? 5.176 11.357 -12.748 1.00 88.62 84 GLY A N 1
ATOM 646 C CA . GLY A 1 84 ? 5.168 10.502 -13.926 1.00 88.62 84 GLY A CA 1
ATOM 647 C C . GLY A 1 84 ? 3.831 10.570 -14.672 1.00 88.62 84 GLY A C 1
ATOM 648 O O . GLY A 1 84 ? 2.752 10.575 -14.078 1.00 88.62 84 GLY A O 1
ATOM 649 N N . LYS A 1 85 ? 3.889 10.576 -16.010 1.00 92.88 85 LYS A N 1
ATOM 650 C CA . LYS A 1 85 ? 2.681 10.509 -16.843 1.00 92.88 85 LYS A CA 1
ATOM 651 C C . LYS A 1 85 ? 1.990 9.162 -16.637 1.00 92.88 85 LYS A C 1
ATOM 653 O O . LYS A 1 85 ? 2.607 8.117 -16.868 1.00 92.88 85 LYS A O 1
ATOM 658 N N . ASN A 1 86 ? 0.705 9.200 -16.295 1.00 95.00 86 ASN A N 1
ATOM 659 C CA . ASN A 1 86 ? -0.144 8.016 -16.188 1.00 95.00 86 ASN A CA 1
ATOM 660 C C . ASN A 1 86 ? -0.089 7.190 -17.486 1.00 95.00 86 ASN A C 1
ATOM 662 O O . ASN A 1 86 ? -0.206 7.729 -18.591 1.00 95.00 86 ASN A O 1
ATOM 666 N N . ARG A 1 87 ? 0.122 5.880 -17.347 1.00 93.69 87 ARG A N 1
ATOM 667 C CA . ARG A 1 87 ? 0.181 4.923 -18.461 1.00 93.69 87 ARG A CA 1
ATOM 668 C C . ARG A 1 87 ? -1.185 4.357 -18.830 1.00 93.69 87 ARG A C 1
ATOM 670 O O . ARG A 1 87 ? -1.453 4.137 -20.005 1.00 93.69 87 ARG A O 1
ATOM 677 N N . SER A 1 88 ? -2.013 4.107 -17.827 1.00 93.75 88 SER A N 1
ATOM 678 C CA . SER A 1 88 ? -3.349 3.525 -17.955 1.00 93.75 88 SER A CA 1
ATOM 679 C C . SER A 1 88 ? -4.276 4.135 -16.911 1.00 93.75 88 SER A C 1
ATOM 681 O O . SER A 1 88 ? -3.862 5.009 -16.152 1.00 93.75 88 SER A O 1
ATOM 683 N N . GLU A 1 89 ? -5.509 3.652 -16.825 1.00 94.62 89 GLU A N 1
ATOM 684 C CA . GLU A 1 89 ? -6.359 3.923 -15.667 1.00 94.62 89 GLU A CA 1
ATOM 685 C C . GLU A 1 89 ? -5.772 3.311 -14.385 1.00 94.62 89 GLU A C 1
ATOM 687 O O . GLU A 1 89 ? -4.985 2.353 -14.436 1.00 94.62 89 GLU A O 1
ATOM 692 N N . ALA A 1 90 ? -6.154 3.879 -13.239 1.00 95.88 90 ALA A N 1
ATOM 693 C CA . ALA A 1 90 ? -5.794 3.353 -11.932 1.00 95.88 90 ALA A CA 1
ATOM 694 C C . ALA A 1 90 ? -6.586 2.076 -11.617 1.00 95.88 90 ALA A C 1
ATOM 696 O O . ALA A 1 90 ? -7.794 1.996 -11.842 1.00 95.88 90 ALA A O 1
ATOM 697 N N . LYS A 1 91 ? -5.909 1.082 -11.043 1.00 96.38 91 LYS A N 1
ATOM 698 C CA . LYS A 1 91 ? -6.516 -0.164 -10.569 1.00 96.38 91 LYS A CA 1
ATOM 699 C C . LYS A 1 91 ? -6.777 -0.085 -9.070 1.00 96.38 91 LYS A C 1
ATOM 701 O O . LYS A 1 91 ? -6.005 0.527 -8.334 1.00 96.38 91 LYS A O 1
ATOM 706 N N . LYS A 1 92 ? -7.861 -0.715 -8.615 1.00 96.44 92 LYS A N 1
ATOM 707 C CA . LYS A 1 92 ? -8.235 -0.768 -7.197 1.00 96.44 92 LYS A CA 1
ATOM 708 C C . LYS A 1 92 ? -8.102 -2.189 -6.671 1.00 96.44 92 LYS A C 1
ATOM 710 O O . LYS A 1 92 ? -8.736 -3.097 -7.199 1.00 96.44 92 LYS A O 1
ATOM 715 N N . PHE A 1 93 ? -7.329 -2.351 -5.607 1.00 94.88 93 PHE A N 1
ATOM 716 C CA . PHE A 1 93 ? -7.134 -3.618 -4.913 1.00 94.88 93 PHE A CA 1
ATOM 717 C C . PHE A 1 93 ? -7.760 -3.509 -3.529 1.00 94.88 93 PHE A C 1
ATOM 719 O O . PHE A 1 93 ? -7.266 -2.787 -2.662 1.00 94.88 93 PHE A O 1
ATOM 726 N N . LYS A 1 94 ? -8.903 -4.168 -3.344 1.00 93.81 94 LYS A N 1
ATOM 727 C CA . LYS A 1 94 ? -9.631 -4.159 -2.076 1.00 93.81 94 LYS A CA 1
ATOM 728 C C . LYS A 1 94 ? -9.168 -5.330 -1.218 1.00 93.81 94 LYS A C 1
ATOM 730 O O . LYS A 1 94 ? -9.244 -6.474 -1.657 1.00 93.81 94 LYS A O 1
ATOM 735 N N . VAL A 1 95 ? -8.759 -5.047 0.015 1.00 89.94 95 VAL A N 1
ATOM 736 C CA . VAL A 1 95 ? -8.472 -6.088 1.003 1.00 89.94 95 VAL A CA 1
ATOM 737 C C . VAL A 1 95 ? -9.801 -6.598 1.545 1.00 89.94 95 VAL A C 1
ATOM 739 O O . VAL A 1 95 ? -10.555 -5.877 2.208 1.00 89.94 95 VAL A O 1
ATOM 742 N N . ASN A 1 96 ? -10.118 -7.847 1.214 1.00 67.19 96 ASN A N 1
ATOM 743 C CA . ASN A 1 96 ? -11.345 -8.487 1.655 1.00 67.19 96 ASN A CA 1
ATOM 744 C C . ASN A 1 96 ? -11.194 -8.892 3.128 1.00 67.19 96 ASN A C 1
ATOM 746 O O . ASN A 1 96 ? -10.625 -9.929 3.440 1.00 67.19 96 ASN A O 1
ATOM 750 N N . SER A 1 97 ? -11.757 -8.062 4.012 1.00 65.50 97 SER A N 1
ATOM 751 C CA . SER A 1 97 ? -11.993 -8.340 5.434 1.00 65.50 97 SER A CA 1
ATOM 752 C C . SER A 1 97 ? -10.776 -8.234 6.372 1.00 65.50 97 SER A C 1
ATOM 754 O O . SER A 1 97 ? -10.248 -9.239 6.846 1.00 65.50 97 SER A O 1
ATOM 756 N N . LEU A 1 98 ? -10.445 -7.003 6.795 1.00 78.69 98 LEU A N 1
ATOM 757 C CA . LEU A 1 98 ? -9.548 -6.749 7.944 1.00 78.69 98 LEU A CA 1
ATOM 758 C C . LEU A 1 98 ? -10.087 -7.317 9.275 1.00 78.69 98 LEU A C 1
ATOM 760 O O . LEU A 1 98 ? -9.390 -7.336 10.283 1.00 78.69 98 LEU A O 1
ATOM 764 N N . SER A 1 99 ? -11.334 -7.801 9.2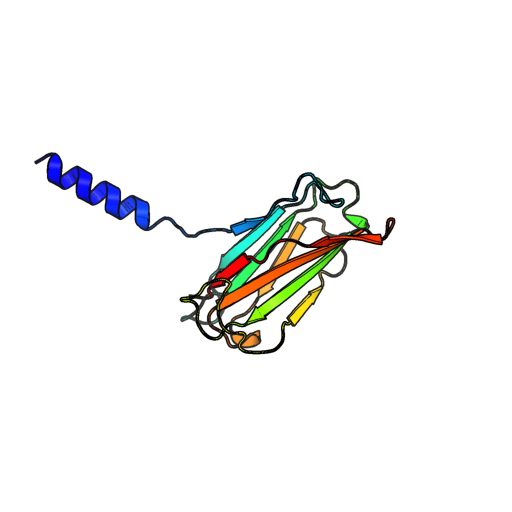98 1.00 66.62 99 SER A N 1
ATOM 765 C CA . SER A 1 99 ? -11.937 -8.443 10.471 1.00 66.62 99 SER A CA 1
ATOM 766 C C . SER A 1 99 ? -11.354 -9.804 10.830 1.00 66.62 99 SER A C 1
ATOM 768 O O . SER A 1 99 ? -11.495 -10.220 11.982 1.00 66.62 99 SER A O 1
ATOM 770 N N . GLN A 1 100 ? -10.715 -10.476 9.869 1.00 66.38 100 GLN A N 1
ATOM 771 C CA . GLN A 1 100 ? -10.106 -11.791 10.061 1.00 66.38 100 GLN A CA 1
ATOM 772 C C . GLN A 1 100 ? -8.587 -11.698 10.198 1.00 66.38 100 GLN A C 1
ATOM 774 O O . GLN A 1 100 ? -8.029 -12.388 11.041 1.00 66.38 100 GLN A O 1
ATOM 779 N N . ASN A 1 101 ? -7.954 -10.812 9.425 1.00 77.88 101 ASN A N 1
ATOM 780 C CA . ASN A 1 101 ? -6.520 -10.551 9.469 1.00 77.88 101 ASN A CA 1
ATOM 781 C C . ASN A 1 101 ? -6.294 -9.033 9.440 1.00 77.88 101 ASN A C 1
ATOM 783 O O . ASN A 1 101 ? -6.460 -8.390 8.403 1.00 77.88 101 ASN A O 1
ATOM 787 N N . ASP A 1 102 ? -5.938 -8.467 10.591 1.00 89.25 102 ASP A N 1
ATOM 788 C CA . ASP A 1 102 ? -5.575 -7.053 10.753 1.00 89.25 102 ASP A CA 1
ATOM 789 C C . ASP A 1 102 ? -4.191 -6.729 10.169 1.00 89.25 102 ASP A C 1
ATOM 791 O O . ASP A 1 102 ? -3.845 -5.561 10.004 1.00 89.25 102 ASP A O 1
ATOM 795 N N . THR A 1 103 ? -3.431 -7.752 9.789 1.00 93.94 103 THR A N 1
ATOM 796 C CA . THR A 1 103 ? -2.166 -7.650 9.063 1.00 93.94 103 THR A CA 1
ATOM 797 C C . THR A 1 103 ? -2.217 -8.436 7.756 1.00 93.94 103 THR A C 1
ATOM 799 O O . THR A 1 103 ? -3.009 -9.369 7.597 1.00 93.94 103 THR A O 1
ATOM 802 N N . GLY A 1 104 ? -1.387 -8.066 6.786 1.00 93.69 104 GLY A N 1
ATOM 803 C CA . GLY A 1 104 ? -1.271 -8.818 5.542 1.00 93.69 104 GLY A CA 1
ATOM 804 C C . GLY A 1 104 ? -0.496 -8.087 4.461 1.00 93.69 104 GLY A C 1
ATOM 805 O O . GLY A 1 104 ? 0.170 -7.087 4.721 1.00 93.69 104 GLY A O 1
ATOM 806 N N . ILE A 1 105 ? -0.552 -8.628 3.244 1.00 94.00 105 ILE A N 1
ATOM 807 C CA . ILE A 1 105 ? 0.245 -8.160 2.111 1.00 94.00 105 ILE A CA 1
ATOM 808 C C . ILE A 1 105 ? -0.625 -8.112 0.857 1.00 94.00 105 ILE A C 1
ATOM 810 O O . ILE A 1 105 ? -1.240 -9.107 0.477 1.00 94.00 105 ILE A O 1
ATOM 814 N N . GLN A 1 106 ? -0.628 -6.965 0.179 1.00 94.25 106 GLN A N 1
ATOM 815 C CA . GLN A 1 106 ? -1.104 -6.840 -1.192 1.00 94.25 106 GLN A CA 1
ATOM 816 C C . GLN A 1 106 ? 0.086 -6.962 -2.146 1.00 94.25 106 GLN A C 1
ATOM 818 O O . GLN A 1 106 ? 0.901 -6.046 -2.262 1.00 94.25 106 GLN A O 1
ATOM 823 N N . LYS A 1 107 ? 0.171 -8.092 -2.849 1.00 93.94 107 LYS A N 1
ATOM 824 C CA . LYS A 1 107 ? 1.142 -8.295 -3.927 1.00 93.94 107 LYS A CA 1
ATOM 825 C C . LYS A 1 107 ? 0.678 -7.551 -5.182 1.00 93.94 107 LYS A C 1
ATOM 827 O O . LYS A 1 107 ? -0.500 -7.619 -5.538 1.00 93.94 107 LYS A O 1
ATOM 832 N N . LEU A 1 108 ? 1.591 -6.841 -5.832 1.00 93.38 108 LEU A N 1
ATOM 833 C CA . LEU A 1 108 ? 1.412 -6.225 -7.140 1.00 93.38 108 LEU A CA 1
ATOM 834 C C . LEU A 1 108 ? 2.448 -6.830 -8.079 1.00 93.38 108 LEU A C 1
ATOM 836 O O . LEU A 1 108 ? 3.644 -6.754 -7.801 1.00 93.38 108 LEU A O 1
ATOM 840 N N . GLU A 1 109 ? 1.988 -7.408 -9.182 1.00 90.88 109 GLU A N 1
ATOM 841 C CA . GLU A 1 109 ? 2.860 -8.068 -10.150 1.00 90.88 109 GLU A CA 1
ATOM 842 C C . GLU A 1 109 ? 3.118 -7.161 -11.351 1.00 90.88 109 GLU A C 1
ATOM 844 O O . GLU A 1 109 ? 2.232 -6.445 -11.840 1.00 90.88 109 GLU A O 1
ATOM 849 N N . TYR A 1 110 ? 4.350 -7.203 -11.856 1.00 85.44 110 TYR A N 1
ATOM 850 C CA . TYR A 1 110 ? 4.732 -6.441 -13.044 1.00 85.44 110 TYR A CA 1
ATOM 851 C C . TYR A 1 110 ? 3.858 -6.797 -14.257 1.00 85.44 110 TYR A C 1
ATOM 853 O O . TYR A 1 110 ? 3.468 -5.918 -15.028 1.00 85.44 110 TYR A O 1
ATOM 861 N N . THR A 1 111 ? 3.548 -8.083 -14.429 1.00 83.81 111 THR A N 1
ATOM 862 C CA . THR A 1 111 ? 2.751 -8.642 -15.533 1.00 83.81 111 THR A CA 1
ATOM 863 C C . THR A 1 111 ? 1.332 -8.087 -15.556 1.00 83.81 111 THR A C 1
ATOM 865 O O . THR A 1 111 ? 0.840 -7.716 -16.623 1.00 83.81 111 THR A O 1
ATOM 868 N N . ASP A 1 112 ? 0.713 -7.936 -14.387 1.00 85.94 112 ASP A N 1
ATOM 869 C CA . ASP A 1 112 ? -0.644 -7.411 -14.256 1.00 85.94 112 ASP A CA 1
ATOM 870 C C . ASP A 1 112 ? -0.731 -5.932 -14.620 1.00 85.94 112 ASP A C 1
ATOM 872 O O . ASP A 1 112 ? -1.724 -5.471 -15.191 1.00 85.94 112 ASP A O 1
ATOM 876 N N . LEU A 1 113 ? 0.286 -5.152 -14.260 1.00 87.56 113 LEU A N 1
ATOM 877 C CA . LEU A 1 113 ? 0.286 -3.697 -14.425 1.00 87.56 113 LEU A CA 1
ATOM 878 C C . LEU A 1 113 ? 0.989 -3.245 -15.712 1.00 87.56 113 LEU A C 1
ATOM 880 O O . LEU A 1 113 ? 0.768 -2.120 -16.165 1.00 87.56 113 LEU A O 1
ATOM 884 N N . ASN A 1 114 ? 1.796 -4.122 -16.316 1.00 87.31 114 ASN A N 1
ATOM 885 C CA . ASN A 1 114 ? 2.566 -3.913 -17.542 1.00 87.31 114 ASN A CA 1
ATOM 886 C C . ASN A 1 114 ? 3.291 -2.553 -17.558 1.00 87.31 114 ASN A C 1
ATOM 888 O O . ASN A 1 114 ? 3.219 -1.790 -18.529 1.00 87.31 114 ASN A O 1
ATOM 892 N N . CYS A 1 115 ? 3.936 -2.206 -16.443 1.00 89.94 115 CYS A N 1
ATOM 893 C CA . CYS A 1 115 ? 4.606 -0.925 -16.220 1.00 89.94 115 CYS A CA 1
ATOM 894 C C . CYS A 1 115 ? 5.828 -1.114 -15.318 1.00 89.94 115 CYS A C 1
ATOM 896 O O . CYS A 1 115 ? 5.876 -2.053 -14.536 1.00 89.94 115 CYS A O 1
ATOM 898 N N . LYS A 1 116 ? 6.823 -0.227 -15.414 1.00 89.62 116 LYS A N 1
ATOM 899 C CA . LYS A 1 116 ? 8.062 -0.335 -14.618 1.00 89.62 116 LYS A CA 1
ATOM 900 C C . LYS A 1 116 ? 7.961 0.319 -13.241 1.00 89.62 116 LYS A C 1
ATOM 902 O O . LYS A 1 116 ? 8.758 0.021 -12.366 1.00 89.62 116 LYS A O 1
ATOM 907 N N . CYS A 1 117 ? 7.006 1.219 -13.062 1.00 92.44 117 CYS A N 1
ATOM 908 C CA . CYS A 1 117 ? 6.808 1.962 -11.830 1.00 92.44 117 CYS A CA 1
ATOM 909 C C . CYS A 1 117 ? 5.364 2.426 -11.724 1.00 92.44 117 CYS A C 1
ATOM 911 O O . CYS A 1 117 ? 4.641 2.564 -12.717 1.00 92.44 117 CYS A O 1
ATOM 913 N N . ILE A 1 118 ? 4.973 2.672 -10.487 1.00 95.31 118 ILE A N 1
ATOM 914 C CA . ILE A 1 118 ? 3.625 3.007 -10.077 1.00 95.31 118 ILE A CA 1
ATOM 915 C C . ILE A 1 118 ? 3.675 4.153 -9.080 1.00 95.31 118 ILE A C 1
ATOM 917 O O . ILE A 1 118 ? 4.679 4.369 -8.397 1.00 95.31 118 ILE A O 1
ATOM 921 N N . LYS A 1 119 ? 2.545 4.834 -8.941 1.00 95.56 119 LYS A N 1
ATOM 922 C CA . LYS A 1 119 ? 2.207 5.474 -7.675 1.00 95.56 119 LYS A CA 1
ATOM 923 C C . LYS A 1 119 ? 1.005 4.789 -7.057 1.00 95.56 119 LYS A C 1
ATOM 925 O O . LYS A 1 119 ? 0.129 4.314 -7.780 1.00 95.56 119 LYS A O 1
ATOM 930 N N . TRP A 1 120 ? 0.972 4.719 -5.739 1.00 96.69 120 TRP A N 1
ATOM 931 C CA . TRP A 1 120 ? -0.114 4.088 -5.006 1.00 96.69 120 TRP A CA 1
ATOM 932 C C . TRP A 1 120 ? -0.516 4.924 -3.796 1.00 96.69 120 TRP A C 1
ATOM 934 O O . TRP A 1 120 ? 0.275 5.702 -3.273 1.00 96.69 120 TRP A O 1
ATOM 944 N N . LYS A 1 121 ? -1.767 4.790 -3.373 1.00 97.00 121 LYS A N 1
ATOM 945 C CA . LYS A 1 121 ? -2.277 5.343 -2.115 1.00 97.00 121 LYS A CA 1
ATOM 946 C C . LYS A 1 121 ? -3.295 4.381 -1.525 1.00 97.00 121 LYS A C 1
ATOM 948 O O . LYS A 1 121 ? -3.878 3.568 -2.248 1.00 97.00 121 LYS A O 1
ATOM 953 N N . ALA A 1 122 ? -3.531 4.485 -0.229 1.00 97.31 122 ALA A N 1
ATOM 954 C CA . ALA A 1 122 ? -4.554 3.721 0.457 1.00 97.31 122 ALA A CA 1
ATOM 955 C C . ALA A 1 122 ? -5.758 4.602 0.786 1.00 97.31 122 ALA A C 1
ATOM 957 O O . ALA A 1 122 ? -5.621 5.743 1.221 1.00 97.31 122 ALA A O 1
ATOM 958 N N . LYS A 1 123 ? -6.945 4.035 0.603 1.00 96.69 123 LYS A N 1
ATOM 959 C CA . LYS A 1 123 ? -8.209 4.535 1.132 1.00 96.69 123 LYS A CA 1
ATOM 960 C C . LYS A 1 123 ? -8.676 3.571 2.213 1.00 96.69 123 LYS A C 1
ATOM 962 O O . LYS A 1 123 ? -8.872 2.386 1.936 1.00 96.69 123 LYS A O 1
ATOM 967 N N . ILE A 1 124 ? -8.857 4.085 3.423 1.00 95.62 124 ILE A N 1
ATOM 968 C CA . ILE A 1 124 ? -9.277 3.321 4.594 1.00 95.62 124 ILE A CA 1
ATOM 969 C C . ILE A 1 124 ? -10.598 3.900 5.088 1.00 95.62 124 ILE A C 1
ATOM 971 O O . ILE A 1 124 ? -10.677 5.084 5.407 1.00 95.62 124 ILE A O 1
ATOM 975 N N . VAL A 1 125 ? -11.637 3.071 5.139 1.00 94.62 125 VAL A N 1
ATOM 976 C CA . VAL A 1 125 ? -12.986 3.488 5.540 1.00 94.62 125 VAL A CA 1
ATOM 977 C C . VAL A 1 125 ? -13.405 2.729 6.787 1.00 94.62 125 VAL A C 1
ATOM 979 O O . VAL A 1 125 ? -13.402 1.500 6.784 1.00 94.62 125 VAL A O 1
ATOM 982 N N . ASN A 1 126 ? -13.788 3.445 7.842 1.00 93.31 126 ASN A N 1
ATOM 983 C CA . ASN A 1 126 ? -14.449 2.859 9.003 1.00 93.31 126 ASN A CA 1
ATOM 984 C C . ASN A 1 126 ? -15.944 2.710 8.714 1.00 93.31 126 ASN A C 1
ATOM 986 O O . ASN A 1 126 ? -16.658 3.700 8.605 1.00 93.31 126 ASN A O 1
ATOM 990 N N . MET A 1 127 ? -16.424 1.473 8.624 1.00 92.50 127 MET A N 1
ATOM 991 C CA . MET A 1 127 ? -17.801 1.162 8.238 1.00 92.50 127 MET A CA 1
ATOM 992 C C . MET A 1 127 ? -18.843 1.497 9.315 1.00 92.50 127 MET A C 1
ATOM 994 O O . MET A 1 127 ? -20.026 1.564 9.000 1.00 92.50 127 MET A O 1
ATOM 998 N N . ILE A 1 128 ? -18.436 1.712 10.574 1.00 92.31 128 ILE A N 1
ATOM 999 C CA . ILE A 1 128 ? -19.351 2.135 11.649 1.00 92.31 128 ILE A CA 1
ATOM 1000 C C . ILE A 1 128 ? -19.619 3.635 11.552 1.00 92.31 128 ILE A C 1
ATOM 1002 O O . ILE A 1 128 ? -20.759 4.077 11.666 1.00 92.31 128 ILE A O 1
ATOM 1006 N N . THR A 1 129 ? -18.563 4.426 11.367 1.00 93.56 129 THR A N 1
ATOM 1007 C CA . THR A 1 129 ? -18.652 5.893 11.387 1.00 93.56 129 THR A CA 1
ATOM 1008 C C . THR A 1 129 ? -18.736 6.512 9.994 1.00 93.56 129 THR A C 1
ATOM 1010 O O . THR A 1 129 ? -18.921 7.720 9.884 1.00 93.56 129 THR A O 1
ATOM 1013 N N . ASN A 1 130 ? -18.571 5.709 8.936 1.00 92.88 130 ASN A N 1
ATOM 1014 C CA . ASN A 1 130 ? -18.333 6.140 7.554 1.00 92.88 130 ASN A CA 1
ATOM 1015 C C . ASN A 1 130 ? -17.165 7.124 7.404 1.00 92.88 130 ASN A C 1
ATOM 1017 O O . ASN A 1 130 ? -17.091 7.859 6.420 1.00 92.88 130 ASN A O 1
ATOM 1021 N N . CYS A 1 131 ? -16.243 7.145 8.369 1.00 93.62 131 CYS A N 1
ATOM 1022 C CA . CYS A 1 131 ? -15.095 8.025 8.285 1.00 93.62 131 CYS A CA 1
ATOM 1023 C C . CYS A 1 131 ? -14.037 7.468 7.334 1.00 93.62 131 CYS A C 1
ATOM 1025 O O . CYS A 1 131 ? -13.759 6.267 7.340 1.00 93.62 131 CYS A O 1
ATOM 1027 N N . GLU A 1 1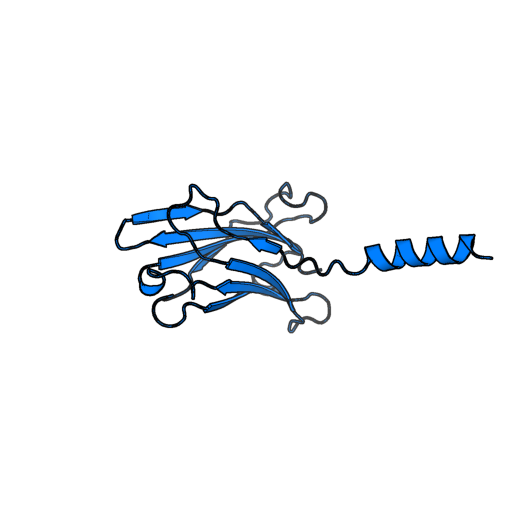32 ? -13.441 8.352 6.541 1.00 94.94 132 GLU A N 1
ATOM 1028 C CA . GLU A 1 132 ? -12.487 8.016 5.495 1.00 94.94 132 GLU A CA 1
ATOM 1029 C C . GLU A 1 132 ? -11.137 8.691 5.746 1.00 94.94 132 GLU A C 1
ATOM 1031 O O . GLU A 1 132 ? -11.055 9.903 5.933 1.00 94.94 132 GLU A O 1
ATOM 1036 N N . THR A 1 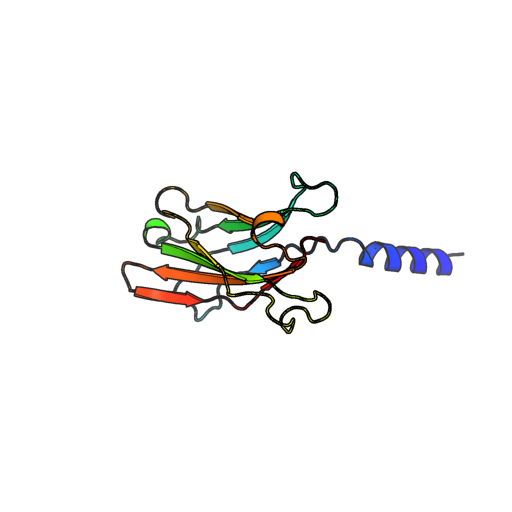133 ? -10.076 7.891 5.689 1.00 95.88 133 THR A N 1
ATOM 1037 C CA . THR A 1 133 ? -8.686 8.346 5.653 1.00 95.88 133 THR A CA 1
ATOM 1038 C C . THR A 1 133 ? -8.088 7.946 4.309 1.00 95.88 133 THR A C 1
ATOM 1040 O O . THR A 1 133 ? -8.111 6.769 3.940 1.00 95.88 133 THR A O 1
ATOM 1043 N N . ILE A 1 134 ? -7.560 8.921 3.569 1.00 96.56 134 ILE A N 1
ATOM 1044 C CA . ILE A 1 134 ? -6.833 8.697 2.315 1.00 96.56 134 ILE A CA 1
ATOM 1045 C C . ILE A 1 134 ? -5.384 9.107 2.539 1.00 96.56 134 ILE A C 1
ATOM 1047 O O . ILE A 1 134 ? -5.127 10.230 2.962 1.00 96.56 134 ILE A O 1
ATOM 1051 N N . THR A 1 135 ? -4.447 8.212 2.245 1.00 96.19 135 THR A N 1
ATOM 1052 C CA . THR A 1 135 ? -3.019 8.518 2.354 1.00 96.19 135 THR A CA 1
ATOM 1053 C C . THR A 1 135 ? -2.534 9.327 1.156 1.00 96.19 135 THR A C 1
ATOM 1055 O O . THR A 1 135 ? -3.103 9.258 0.062 1.00 96.19 135 THR A O 1
ATOM 1058 N N . ASP A 1 136 ? -1.414 10.020 1.331 1.00 95.25 136 ASP A N 1
ATOM 1059 C CA . ASP A 1 136 ? -0.702 10.628 0.213 1.00 95.25 136 ASP A CA 1
ATOM 1060 C C . ASP A 1 136 ? -0.192 9.569 -0.770 1.00 95.25 136 ASP A C 1
ATOM 1062 O O . ASP A 1 136 ? 0.037 8.404 -0.413 1.00 95.25 136 ASP A O 1
ATOM 1066 N N . TRP A 1 137 ? 0.002 9.989 -2.021 1.00 95.00 137 TRP A N 1
ATOM 1067 C CA . TRP A 1 137 ? 0.593 9.141 -3.047 1.00 95.00 137 TRP A CA 1
ATOM 1068 C C . TRP A 1 137 ? 2.043 8.795 -2.707 1.00 95.00 137 TRP A C 1
ATOM 1070 O O . TRP A 1 137 ? 2.860 9.673 -2.446 1.00 95.00 137 TRP A O 1
ATOM 1080 N N . GLN A 1 138 ? 2.360 7.511 -2.806 1.00 95.00 138 GLN A N 1
ATOM 1081 C CA . GLN A 1 138 ? 3.697 6.944 -2.689 1.00 95.00 138 GLN A CA 1
ATOM 1082 C C . GLN A 1 138 ? 4.175 6.483 -4.063 1.00 95.00 138 GLN A C 1
ATOM 1084 O O . GLN A 1 138 ? 3.361 6.087 -4.898 1.00 95.00 138 GLN A O 1
ATOM 1089 N N . PHE A 1 139 ? 5.480 6.530 -4.320 1.00 94.19 139 PHE A N 1
ATOM 1090 C CA . PHE A 1 139 ? 6.067 6.115 -5.598 1.00 94.19 139 PHE A CA 1
ATOM 1091 C C . PHE A 1 139 ? 6.840 4.813 -5.427 1.00 94.19 139 PHE A C 1
ATOM 1093 O O . PHE A 1 139 ? 7.685 4.712 -4.548 1.00 94.19 139 PHE A O 1
ATOM 1100 N N . THR A 1 140 ? 6.639 3.826 -6.295 1.00 93.38 140 THR A N 1
ATOM 1101 C CA . THR A 1 140 ? 7.392 2.565 -6.219 1.00 93.38 140 THR A CA 1
ATOM 1102 C C . THR A 1 140 ? 7.765 2.070 -7.613 1.00 93.38 140 THR A C 1
ATOM 1104 O O . THR A 1 140 ? 7.029 2.262 -8.581 1.00 93.38 140 THR A O 1
ATOM 1107 N N . SER A 1 141 ? 8.937 1.451 -7.723 1.00 91.75 141 SER A N 1
ATOM 1108 C CA . SER A 1 141 ? 9.503 0.908 -8.960 1.00 91.75 141 SER A CA 1
ATOM 1109 C C . SER A 1 141 ? 9.617 -0.606 -8.850 1.00 91.75 141 SER A C 1
ATOM 1111 O O . SER A 1 141 ? 9.999 -1.085 -7.795 1.00 91.75 141 SER A O 1
ATOM 1113 N N . PHE A 1 142 ? 9.310 -1.331 -9.928 1.00 87.69 142 PHE A N 1
ATOM 1114 C CA . PHE A 1 142 ? 9.577 -2.771 -10.081 1.00 87.69 142 PHE A CA 1
ATOM 1115 C C . PHE A 1 142 ? 11.045 -3.079 -10.436 1.00 87.69 142 PHE A C 1
ATOM 1117 O O . PHE A 1 142 ? 11.446 -4.245 -10.454 1.00 87.69 142 PHE A O 1
ATOM 1124 N N . LEU A 1 143 ? 11.801 -2.035 -10.799 1.00 83.69 143 LEU A N 1
ATOM 1125 C CA . LEU A 1 143 ? 13.249 -2.048 -11.038 1.00 83.69 143 LEU A CA 1
ATOM 1126 C C . LEU A 1 143 ? 14.017 -1.805 -9.745 1.00 83.69 143 LEU A C 1
ATOM 1128 O O . LEU A 1 143 ? 13.545 -0.909 -9.001 1.00 83.69 143 LEU A O 1
#

pLDDT: mean 84.66, std 15.66, range [37.16, 97.88]

Secondary structure (DSSP, 8-state):
-HHHHHHHHHHHHTS-----EEE---TT-SS-S-EEEEEEE--SSTTS-EEEEEEE-TT-TTGGGEEEEEEEEEES-STTGGGPPB-SPPEEEE-S-TTT-SEEEEEE-HHHHTSSEEEEEEEEEETTTTEEEEPPPEEEE--

Radius of gyration: 17.87 Å; chains: 1; bounding box: 66×30×37 Å

Sequence (143 aa):
MIKKLLFLLVIAFCYSSALSQTVTPNKNDCVQNFTLEASLTSGDNPRVGDILISYDFSKNSNAKNLVLTFEVQPLNSCWNGLDGKNRSEAKKFKVNSLSQNDTGIQKLEYTDLNCKCIKWKAKIVNMITNCETITDWQFTSFL